Protein AF-A0A0A9FMS0-F1 (afdb_monomer_lite)

pLDDT: mean 85.57, std 11.65, range [48.44, 98.0]

Foldseek 3Di:
DVVLPVVQPPLVVDPDPVVSVVSVVVRVVVVVVVVVVVVVVVVVVVVVVVVVVD

Structure (mmCIF, N/CA/C/O backbone):
data_AF-A0A0A9FMS0-F1
#
_entry.id   AF-A0A0A9FMS0-F1
#
loop_
_atom_site.group_PDB
_atom_site.id
_atom_site.type_symbol
_atom_site.label_atom_id
_atom_site.label_alt_id
_atom_site.label_comp_id
_atom_site.label_asym_id
_atom_site.label_entity_id
_atom_site.label_seq_id
_atom_site.pdbx_PDB_ins_code
_atom_site.Cartn_x
_atom_site.Cartn_y
_atom_site.Cartn_z
_atom_site.occupancy
_atom_site.B_iso_or_equiv
_atom_site.auth_seq_id
_atom_site.auth_comp_id
_atom_site.auth_asym_id
_atom_site.auth_atom_id
_atom_site.pdbx_PDB_model_num
ATOM 1 N N . MET A 1 1 ? 3.611 -7.991 -19.187 1.00 63.47 1 MET A N 1
ATOM 2 C CA . MET A 1 1 ? 3.629 -6.738 -18.398 1.00 63.47 1 MET A CA 1
ATOM 3 C C . MET A 1 1 ? 2.314 -5.955 -18.431 1.00 63.47 1 MET A C 1
ATOM 5 O O . MET A 1 1 ? 2.075 -5.255 -17.463 1.00 63.47 1 MET A O 1
ATOM 9 N N . LYS A 1 2 ? 1.441 -6.090 -19.451 1.00 73.00 2 LYS A N 1
ATOM 10 C CA . LYS A 1 2 ? 0.133 -5.391 -19.496 1.00 73.00 2 LYS A CA 1
ATOM 11 C C . LYS A 1 2 ? -0.715 -5.563 -18.227 1.00 73.00 2 LYS A C 1
ATOM 13 O O . LYS A 1 2 ? -1.130 -4.576 -17.651 1.00 73.00 2 LYS A O 1
ATOM 18 N N . PHE A 1 3 ? -0.827 -6.791 -17.718 1.00 79.81 3 PHE A N 1
ATOM 19 C CA . PHE A 1 3 ? -1.586 -7.072 -16.493 1.00 79.81 3 PHE A CA 1
ATOM 20 C C . PHE A 1 3 ? -1.166 -6.221 -15.278 1.00 79.81 3 PHE A C 1
ATOM 22 O O . PHE A 1 3 ? -2.012 -5.744 -14.535 1.00 79.81 3 PHE A O 1
ATOM 29 N N . LEU A 1 4 ? 0.138 -5.992 -15.087 1.00 78.81 4 LEU A N 1
ATOM 30 C CA . LEU A 1 4 ? 0.633 -5.145 -13.995 1.00 78.81 4 LEU A CA 1
ATOM 31 C C . LEU A 1 4 ? 0.321 -3.661 -14.229 1.00 78.81 4 LEU A C 1
ATOM 33 O O . LEU A 1 4 ? 0.033 -2.952 -13.272 1.00 78.81 4 LEU A O 1
ATOM 37 N N . GLN A 1 5 ? 0.339 -3.209 -15.486 1.00 79.31 5 GLN A N 1
ATOM 38 C CA . GLN A 1 5 ? -0.017 -1.834 -15.852 1.00 79.31 5 GLN A CA 1
ATOM 39 C C . GLN A 1 5 ? -1.502 -1.536 -15.622 1.00 79.31 5 GLN A C 1
ATOM 41 O O . GLN A 1 5 ? -1.838 -0.408 -15.275 1.00 79.31 5 GLN A O 1
ATOM 46 N N . ASP A 1 6 ? -2.364 -2.541 -15.789 1.00 84.75 6 ASP A N 1
ATOM 47 C CA . ASP A 1 6 ? -3.807 -2.424 -15.559 1.00 84.75 6 ASP A CA 1
ATOM 48 C C . ASP A 1 6 ? -4.168 -2.496 -14.063 1.00 84.75 6 ASP A C 1
ATOM 50 O O . ASP A 1 6 ? -5.176 -1.936 -13.637 1.00 84.75 6 ASP A O 1
ATOM 54 N N . LEU A 1 7 ? -3.344 -3.177 -13.257 1.00 88.38 7 LEU A N 1
ATOM 55 C CA . LEU A 1 7 ? -3.579 -3.375 -11.825 1.00 88.38 7 LEU A CA 1
ATOM 56 C C . LEU A 1 7 ? -2.986 -2.259 -10.953 1.00 88.38 7 LEU A C 1
ATOM 58 O O . LEU A 1 7 ? -3.564 -1.916 -9.922 1.00 88.38 7 LEU A O 1
ATOM 62 N N . VAL A 1 8 ? -1.826 -1.718 -11.334 1.00 87.94 8 VAL A N 1
ATOM 63 C CA . VAL A 1 8 ? -1.083 -0.747 -10.522 1.00 87.94 8 VAL A CA 1
ATOM 64 C C . VAL A 1 8 ? -1.261 0.664 -11.090 1.00 87.94 8 VAL A C 1
ATOM 66 O O . VAL A 1 8 ? -0.790 0.944 -12.199 1.00 87.94 8 VAL A O 1
ATOM 69 N N . PRO A 1 9 ? -1.909 1.585 -10.352 1.00 86.88 9 PRO A N 1
ATOM 70 C CA . PRO A 1 9 ? -2.082 2.958 -10.811 1.00 86.88 9 PRO A CA 1
ATOM 71 C C . PRO A 1 9 ? -0.714 3.617 -11.032 1.00 86.88 9 PRO A C 1
ATOM 73 O O . PRO A 1 9 ? 0.179 3.491 -10.208 1.00 86.88 9 PRO A O 1
ATOM 76 N N . GLY A 1 10 ? -0.534 4.308 -12.162 1.00 82.19 10 GLY A N 1
ATOM 77 C CA . GLY A 1 10 ? 0.728 4.984 -12.503 1.00 82.19 10 GLY A CA 1
ATOM 78 C C . GLY A 1 10 ? 1.770 4.111 -13.216 1.00 82.19 10 GLY A C 1
ATOM 79 O O . GLY A 1 10 ? 2.671 4.652 -13.858 1.00 82.19 10 GLY A O 1
ATOM 80 N N . CYS A 1 11 ? 1.604 2.784 -13.226 1.00 85.31 11 CYS A N 1
ATOM 81 C CA . CYS A 1 11 ? 2.548 1.855 -13.858 1.00 85.31 11 CYS A CA 1
ATOM 82 C C . CYS A 1 11 ? 2.602 2.000 -15.395 1.00 85.31 11 CYS A C 1
ATOM 84 O O . CYS A 1 11 ? 3.646 1.794 -16.012 1.00 85.31 11 CYS A O 1
ATOM 86 N N . ASN A 1 12 ? 1.510 2.447 -16.025 1.00 78.19 12 ASN A N 1
ATOM 87 C CA . ASN A 1 12 ? 1.432 2.706 -17.469 1.00 78.19 12 ASN A CA 1
ATOM 88 C C . ASN A 1 12 ? 2.232 3.935 -17.954 1.00 78.19 12 ASN A C 1
ATOM 90 O O . ASN A 1 12 ? 2.428 4.089 -19.157 1.00 78.19 12 ASN A O 1
ATOM 94 N N . LYS A 1 13 ? 2.691 4.808 -17.046 1.00 75.19 13 LYS A N 1
ATOM 95 C CA . LYS A 1 13 ? 3.449 6.033 -17.371 1.00 75.19 13 LYS A CA 1
ATOM 96 C C . LYS A 1 13 ? 4.966 5.868 -17.215 1.00 75.19 13 LYS A C 1
ATOM 98 O O . LYS A 1 13 ? 5.709 6.806 -17.489 1.00 75.19 13 LYS A O 1
ATOM 103 N N . MET A 1 14 ? 5.430 4.701 -16.766 1.00 78.56 14 MET A N 1
ATOM 104 C CA . MET A 1 14 ? 6.832 4.461 -16.424 1.00 78.56 14 MET A CA 1
ATOM 105 C C . MET A 1 14 ? 7.597 3.823 -17.591 1.00 78.56 14 MET A C 1
ATOM 107 O O . MET A 1 14 ? 7.237 2.755 -18.082 1.00 78.56 14 MET A O 1
ATOM 111 N N . PHE A 1 15 ? 8.686 4.468 -18.021 1.00 73.00 15 PHE A N 1
ATOM 112 C CA . PHE A 1 15 ? 9.492 4.034 -19.173 1.00 73.00 15 PHE A CA 1
ATOM 113 C C . PHE 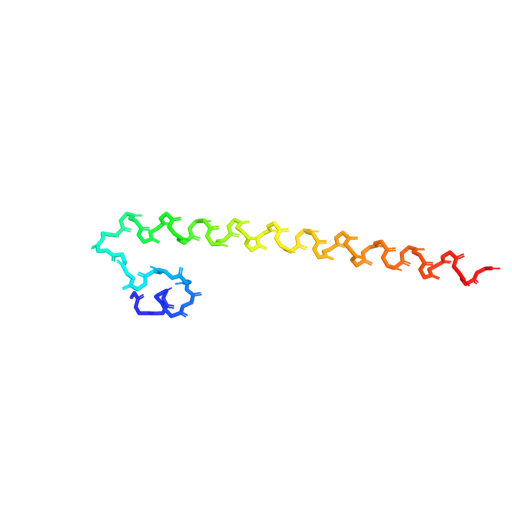A 1 15 ? 10.557 2.982 -18.828 1.00 73.00 15 PHE A C 1
ATOM 115 O O . PHE A 1 15 ? 10.995 2.238 -19.705 1.00 73.00 15 PHE A O 1
ATOM 122 N N . SER A 1 16 ? 10.985 2.897 -17.562 1.00 83.25 16 SER A N 1
ATOM 123 C CA . SER A 1 16 ? 12.021 1.958 -17.119 1.00 83.25 16 SER A CA 1
ATOM 124 C C . SER A 1 16 ? 11.432 0.821 -16.281 1.00 83.25 16 SER A C 1
ATOM 126 O O . SER A 1 16 ? 10.507 1.010 -15.490 1.00 83.25 16 SER A O 1
ATOM 128 N N . ARG A 1 17 ? 11.994 -0.386 -16.439 1.00 82.00 17 ARG A N 1
ATOM 129 C CA . ARG A 1 17 ? 11.585 -1.564 -15.658 1.00 82.00 17 ARG A CA 1
ATOM 130 C C . ARG A 1 17 ? 11.859 -1.416 -14.162 1.00 82.00 17 ARG A C 1
ATOM 132 O O . ARG A 1 17 ? 11.083 -1.946 -13.380 1.00 82.00 17 ARG A O 1
ATOM 139 N N . ALA A 1 18 ? 12.912 -0.694 -13.781 1.00 86.75 18 ALA A N 1
ATOM 140 C CA . ALA A 1 18 ? 13.217 -0.425 -12.378 1.00 86.75 18 ALA A CA 1
ATOM 141 C C . ALA A 1 18 ? 12.116 0.430 -11.731 1.00 86.75 18 ALA A C 1
ATOM 143 O O . ALA A 1 18 ? 11.548 0.034 -10.722 1.00 86.75 18 ALA A O 1
ATOM 144 N N . LEU A 1 19 ? 11.707 1.511 -12.402 1.00 85.56 19 LEU A N 1
ATOM 145 C CA . LEU A 1 19 ? 10.659 2.403 -11.899 1.00 85.56 19 LEU A CA 1
ATOM 146 C C . LEU A 1 19 ? 9.287 1.718 -11.816 1.00 85.56 19 LEU A C 1
ATOM 148 O O . LEU A 1 19 ? 8.511 1.993 -10.907 1.00 85.56 19 LEU A O 1
ATOM 152 N N . MET A 1 20 ? 8.985 0.793 -12.737 1.00 87.06 20 MET A N 1
ATOM 153 C CA . MET A 1 20 ? 7.769 -0.023 -12.633 1.00 87.06 20 MET A CA 1
ATOM 154 C C . MET A 1 20 ? 7.769 -0.907 -11.379 1.00 87.06 20 MET A C 1
ATOM 156 O O . MET A 1 20 ? 6.716 -1.082 -10.773 1.00 87.06 20 MET A O 1
ATOM 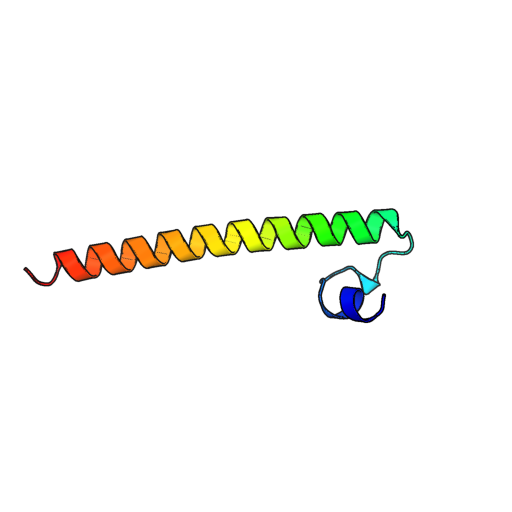160 N N . LEU A 1 21 ? 8.918 -1.475 -10.998 1.00 89.62 21 LEU A N 1
ATOM 161 C CA . LEU A 1 21 ? 9.028 -2.307 -9.798 1.00 89.62 21 LEU A CA 1
ATOM 162 C C . LEU A 1 21 ? 8.902 -1.474 -8.521 1.00 89.62 21 LEU A C 1
ATOM 164 O O . LEU A 1 21 ? 8.207 -1.907 -7.605 1.00 89.62 21 LEU A O 1
ATOM 168 N N . ASP A 1 22 ? 9.492 -0.280 -8.488 1.00 90.81 22 ASP A N 1
ATOM 169 C CA . ASP A 1 22 ? 9.351 0.638 -7.353 1.00 90.81 22 ASP A CA 1
ATOM 170 C C . ASP A 1 22 ? 7.885 1.034 -7.129 1.00 90.81 22 ASP A C 1
ATOM 172 O O . ASP A 1 22 ? 7.381 0.944 -6.010 1.00 90.81 22 ASP A O 1
ATOM 176 N N . GLU A 1 23 ? 7.149 1.367 -8.195 1.00 91.19 23 GLU A N 1
ATOM 177 C CA . GLU A 1 23 ? 5.714 1.669 -8.095 1.00 91.19 23 GLU A CA 1
ATOM 178 C C . GLU A 1 23 ? 4.885 0.471 -7.619 1.00 91.19 23 GLU A C 1
ATOM 180 O O . GLU A 1 23 ? 3.962 0.627 -6.819 1.00 91.19 23 GLU A O 1
ATOM 185 N N . ILE A 1 24 ? 5.232 -0.746 -8.050 1.00 91.62 24 ILE A N 1
ATOM 186 C CA . ILE A 1 24 ? 4.578 -1.965 -7.558 1.00 91.62 24 ILE A CA 1
ATOM 187 C C . ILE A 1 24 ? 4.820 -2.132 -6.053 1.00 91.62 24 ILE A C 1
ATOM 189 O O . ILE A 1 24 ? 3.877 -2.412 -5.310 1.00 91.62 24 ILE A O 1
ATOM 193 N N . ILE A 1 25 ? 6.060 -1.948 -5.594 1.00 94.69 25 ILE A N 1
ATOM 194 C CA . ILE A 1 25 ? 6.417 -2.056 -4.174 1.00 94.69 25 ILE A CA 1
ATOM 195 C C . ILE A 1 25 ? 5.644 -1.013 -3.360 1.00 94.69 25 ILE A C 1
ATOM 197 O O . ILE A 1 25 ? 5.004 -1.368 -2.367 1.00 94.69 25 ILE A O 1
ATOM 201 N N . ASN A 1 26 ? 5.626 0.241 -3.817 1.00 94.25 26 ASN A N 1
ATOM 202 C CA . ASN A 1 26 ? 4.897 1.331 -3.169 1.00 94.25 26 ASN A CA 1
ATOM 203 C C . ASN A 1 26 ? 3.394 1.035 -3.076 1.00 94.25 26 ASN A C 1
ATOM 205 O O . ASN A 1 26 ? 2.777 1.214 -2.021 1.00 94.25 26 ASN A O 1
ATOM 209 N N . TYR A 1 27 ? 2.797 0.533 -4.158 1.00 95.50 27 TYR A N 1
ATOM 210 C CA . TYR A 1 27 ? 1.379 0.192 -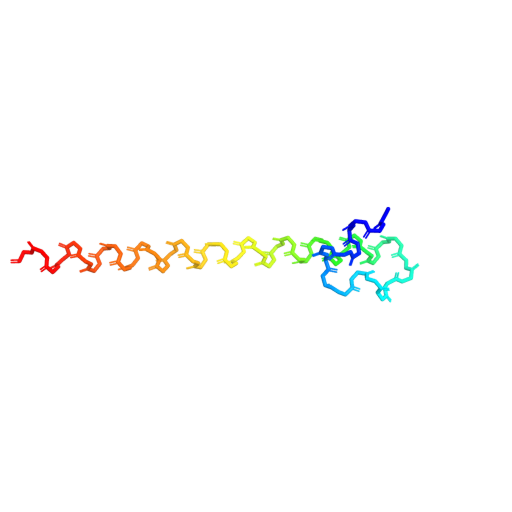4.190 1.00 95.50 27 TYR A CA 1
ATOM 211 C C . TYR A 1 27 ? 1.037 -0.943 -3.216 1.00 95.50 27 TYR A C 1
ATOM 213 O O . TYR A 1 27 ? 0.082 -0.827 -2.444 1.00 95.50 27 TYR A O 1
ATOM 221 N N . VAL A 1 28 ? 1.846 -2.008 -3.176 1.00 96.50 28 VAL A N 1
ATOM 222 C CA . VAL A 1 28 ? 1.662 -3.120 -2.229 1.00 96.50 28 VAL A CA 1
ATOM 223 C C . VAL A 1 28 ? 1.791 -2.644 -0.780 1.00 96.50 28 VAL A C 1
ATOM 225 O O . VAL A 1 28 ? 0.948 -2.992 0.048 1.00 96.50 28 VAL A O 1
ATOM 228 N N . GLN A 1 29 ? 2.786 -1.811 -0.465 1.00 97.69 29 GLN A N 1
ATOM 229 C CA . GLN A 1 29 ? 2.959 -1.254 0.881 1.00 97.69 29 GLN A CA 1
ATOM 230 C C . GLN A 1 29 ? 1.776 -0.367 1.296 1.00 97.69 29 GLN A C 1
ATOM 232 O O . GLN A 1 29 ? 1.272 -0.489 2.415 1.00 97.69 29 GLN A O 1
ATOM 237 N N . SER A 1 30 ? 1.273 0.480 0.391 1.00 96.88 30 SER A N 1
ATOM 238 C CA . SER A 1 30 ? 0.071 1.285 0.642 1.00 96.88 30 SER A CA 1
ATOM 239 C C . SER A 1 30 ? -1.150 0.406 0.927 1.00 96.88 30 SER A C 1
ATOM 241 O O . SER A 1 30 ? -1.896 0.659 1.876 1.00 96.88 30 SER A O 1
ATOM 243 N N . LEU A 1 31 ? -1.350 -0.661 0.148 1.00 97.38 31 LEU A N 1
ATOM 244 C CA . LEU A 1 31 ? -2.450 -1.600 0.368 1.00 97.38 31 LEU A CA 1
ATOM 245 C C . LEU A 1 31 ? -2.345 -2.302 1.726 1.00 97.38 31 LEU A C 1
ATOM 247 O O . LEU A 1 31 ? -3.355 -2.416 2.422 1.00 97.38 31 LEU A O 1
ATOM 251 N N . GLN A 1 32 ? -1.145 -2.717 2.140 1.00 98.00 32 GLN A N 1
ATOM 252 C CA . GLN A 1 32 ? -0.920 -3.312 3.461 1.00 98.00 32 GLN A CA 1
ATOM 253 C C . GLN A 1 32 ? -1.326 -2.353 4.587 1.00 98.00 32 GLN A C 1
ATOM 255 O O . GLN A 1 32 ? -2.087 -2.736 5.476 1.00 98.00 32 GLN A O 1
ATOM 260 N N . GLN A 1 33 ? -0.909 -1.086 4.515 1.00 97.81 33 GLN A N 1
ATOM 261 C CA . GLN A 1 33 ? -1.300 -0.069 5.497 1.00 97.81 33 GLN A CA 1
ATOM 262 C C . GLN A 1 33 ? -2.820 0.138 5.531 1.00 97.81 33 GLN A C 1
ATOM 264 O O . GLN A 1 33 ? -3.426 0.187 6.602 1.00 97.81 33 GLN A O 1
ATOM 269 N N . GLN A 1 34 ? -3.465 0.207 4.363 1.00 97.62 34 GLN A N 1
ATOM 270 C CA . GLN A 1 34 ? -4.919 0.343 4.279 1.00 97.62 34 GLN A CA 1
ATOM 271 C C . GLN A 1 34 ? -5.661 -0.850 4.891 1.00 97.62 34 GLN A C 1
ATOM 273 O O . GLN A 1 34 ? -6.711 -0.655 5.509 1.00 97.62 34 GLN A O 1
ATOM 278 N N . VAL A 1 35 ? -5.158 -2.075 4.710 1.00 97.62 35 VAL A N 1
ATOM 279 C CA . VAL A 1 35 ? -5.738 -3.278 5.322 1.00 97.62 35 VAL A CA 1
ATOM 280 C C . VAL A 1 35 ? -5.621 -3.206 6.840 1.00 97.62 35 VAL A C 1
ATOM 282 O O . VAL A 1 35 ? -6.624 -3.405 7.523 1.00 97.62 35 VAL A O 1
ATOM 285 N N . GLU A 1 36 ? -4.456 -2.851 7.378 1.00 97.12 36 GLU A N 1
AT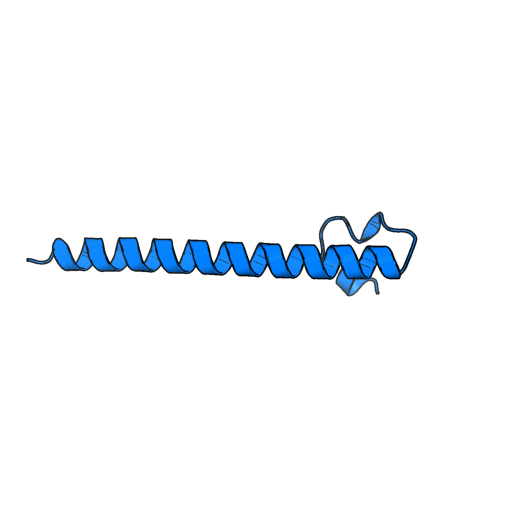OM 286 C CA . GLU A 1 36 ? -4.255 -2.761 8.828 1.00 97.12 36 GLU A CA 1
ATOM 287 C C . GLU A 1 36 ? -5.133 -1.682 9.476 1.00 97.12 36 GLU A C 1
ATOM 289 O O . GLU A 1 36 ? -5.818 -1.943 10.470 1.00 97.12 36 GLU A O 1
ATOM 294 N N . VAL A 1 37 ? -5.241 -0.503 8.856 1.00 95.81 37 VAL A N 1
ATOM 295 C CA . VAL A 1 37 ? -6.164 0.547 9.318 1.00 95.81 37 VAL A CA 1
ATOM 296 C C . VAL A 1 37 ? -7.610 0.049 9.307 1.00 95.81 37 VAL A C 1
ATOM 298 O O . VAL A 1 37 ? -8.349 0.255 10.274 1.00 95.81 37 VAL A O 1
ATOM 301 N N . ARG A 1 38 ? -8.038 -0.641 8.242 1.00 96.62 38 ARG A N 1
ATOM 302 C CA . ARG A 1 38 ? -9.391 -1.211 8.165 1.00 96.62 38 ARG A CA 1
ATOM 303 C C . ARG A 1 38 ? -9.625 -2.271 9.242 1.00 96.62 38 ARG A C 1
ATOM 305 O O . ARG A 1 38 ? -10.672 -2.233 9.885 1.00 96.62 38 ARG A O 1
ATOM 312 N N . ARG A 1 39 ? -8.665 -3.168 9.489 1.00 95.69 39 ARG A N 1
ATOM 313 C CA . ARG A 1 39 ? -8.747 -4.189 10.552 1.00 95.69 39 ARG A CA 1
ATOM 314 C C . ARG A 1 39 ? -8.870 -3.558 11.933 1.00 95.69 39 ARG A C 1
ATOM 316 O O . ARG A 1 39 ? -9.688 -4.021 12.726 1.00 95.69 39 ARG A O 1
ATOM 323 N N . CYS A 1 40 ? -8.114 -2.496 12.203 1.00 93.12 40 CYS A N 1
ATOM 324 C CA . CYS A 1 40 ? -8.200 -1.749 13.455 1.00 93.12 40 CYS A CA 1
ATOM 325 C C . CYS A 1 40 ? -9.581 -1.096 13.627 1.00 93.12 40 CYS A C 1
ATOM 327 O O . CYS A 1 40 ? -10.228 -1.263 14.661 1.00 93.12 40 CYS A O 1
ATOM 329 N N . ARG A 1 41 ? -10.098 -0.435 12.582 1.00 94.38 41 ARG A N 1
ATOM 330 C CA . ARG A 1 41 ? -11.444 0.163 12.610 1.00 94.38 41 ARG A CA 1
ATOM 331 C C . ARG A 1 41 ? -12.540 -0.874 12.845 1.00 94.38 41 ARG A C 1
ATOM 333 O O . ARG A 1 41 ? -13.440 -0.620 13.639 1.00 94.38 41 ARG A O 1
ATOM 340 N N . LEU A 1 42 ? -12.463 -2.031 12.187 1.00 93.19 42 LEU A N 1
ATOM 341 C CA . LEU A 1 42 ? -13.408 -3.129 12.404 1.00 93.19 42 LEU A CA 1
ATOM 342 C C . LEU A 1 42 ? -13.346 -3.649 13.843 1.00 93.19 42 LEU A C 1
ATOM 344 O O . LEU A 1 42 ? -14.392 -3.819 14.461 1.00 93.19 42 LEU A O 1
ATOM 348 N N . HIS A 1 43 ? -12.146 -3.835 14.404 1.00 92.50 43 HIS A N 1
ATOM 349 C CA . HIS A 1 43 ? -11.991 -4.224 15.807 1.00 92.50 43 HIS A CA 1
ATOM 350 C C . HIS A 1 43 ? -12.601 -3.201 16.762 1.00 92.50 43 HIS A C 1
ATOM 352 O O . HIS A 1 43 ? -13.316 -3.605 17.672 1.00 92.50 43 HIS A O 1
ATOM 358 N N . LEU A 1 44 ? -12.366 -1.904 16.538 1.00 92.69 44 LEU A N 1
ATOM 359 C CA . LEU A 1 44 ? -12.937 -0.827 17.350 1.00 92.69 44 LEU A CA 1
ATOM 360 C C . LEU A 1 44 ? -14.469 -0.821 17.298 1.00 92.69 44 LEU A C 1
ATOM 362 O O . LEU A 1 44 ? -15.129 -0.635 18.316 1.00 92.69 44 LEU A O 1
ATOM 366 N N . VAL A 1 45 ? -15.051 -1.010 16.113 1.00 92.81 45 VAL A N 1
ATOM 367 C CA . VAL A 1 45 ? -16.510 -1.096 15.971 1.00 92.81 45 VAL A CA 1
ATOM 368 C C . VAL A 1 45 ? -17.042 -2.344 16.679 1.00 92.81 45 VAL A C 1
ATOM 370 O O . VAL A 1 45 ? -18.014 -2.245 17.421 1.00 92.81 45 VAL A O 1
ATOM 373 N N . ALA A 1 46 ? -16.380 -3.492 16.524 1.00 89.81 46 ALA A N 1
ATO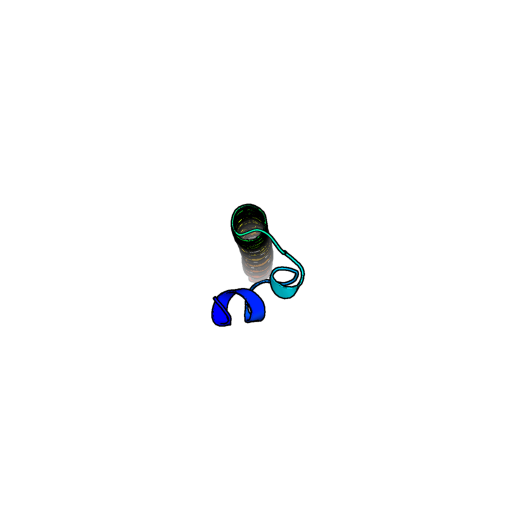M 374 C CA . ALA A 1 46 ? -16.781 -4.740 17.168 1.00 89.81 46 ALA A CA 1
ATOM 375 C C . ALA A 1 46 ? -16.683 -4.678 18.703 1.00 89.81 46 ALA A C 1
ATOM 377 O O . ALA A 1 46 ? -17.567 -5.180 19.395 1.00 89.81 46 ALA A O 1
ATOM 378 N N . SER A 1 47 ? -15.638 -4.056 19.261 1.00 87.12 47 SER A N 1
ATOM 379 C CA . SER A 1 47 ? -15.520 -3.859 20.710 1.00 87.12 47 SER A CA 1
ATOM 380 C C . SER A 1 47 ? -16.565 -2.882 21.242 1.00 87.12 47 SER A C 1
ATOM 382 O O . SER A 1 47 ? -17.173 -3.172 22.267 1.00 87.12 47 SER A O 1
ATOM 384 N N . ARG A 1 48 ? -16.854 -1.791 20.521 1.00 84.56 48 ARG A N 1
ATOM 385 C CA . ARG A 1 48 ? -17.942 -0.867 20.883 1.00 84.56 48 ARG A CA 1
ATOM 386 C C . ARG A 1 48 ? -19.318 -1.530 20.852 1.00 84.56 48 ARG A C 1
ATOM 388 O O . ARG A 1 48 ? -20.115 -1.254 21.736 1.00 84.56 48 ARG A O 1
ATOM 395 N N . CYS A 1 49 ? -19.592 -2.395 19.873 1.00 70.25 49 CYS A N 1
ATOM 396 C CA . CYS A 1 49 ? -20.866 -3.116 19.793 1.00 70.25 49 CYS A CA 1
ATOM 397 C C . CYS A 1 49 ? -21.042 -4.067 20.988 1.00 70.25 49 CYS A C 1
ATOM 399 O O . CYS A 1 49 ? -22.083 -4.040 21.629 1.00 70.25 49 CYS A O 1
ATOM 401 N N . ARG A 1 50 ? -19.987 -4.805 21.373 1.00 66.88 50 ARG A N 1
ATOM 402 C CA . ARG A 1 50 ? -20.006 -5.679 22.563 1.00 66.88 50 ARG A CA 1
ATOM 403 C C . ARG A 1 50 ? -20.219 -4.935 23.884 1.00 66.88 50 ARG A C 1
ATOM 405 O O . ARG A 1 50 ? -20.816 -5.488 24.795 1.00 66.88 50 ARG A O 1
ATOM 412 N N . SER A 1 51 ? -19.719 -3.707 24.013 1.00 67.25 51 SER A N 1
ATOM 413 C CA . SER A 1 51 ? -19.909 -2.896 25.227 1.00 67.25 51 SER A CA 1
ATOM 414 C C . SER A 1 51 ? -21.311 -2.298 25.368 1.00 67.25 51 SER A C 1
ATOM 416 O O . SER A 1 51 ? -21.628 -1.808 26.443 1.00 67.25 51 SER A O 1
ATOM 418 N N . LEU A 1 52 ? -22.117 -2.295 24.301 1.00 59.44 52 LEU A N 1
ATOM 419 C CA . LEU A 1 52 ? -23.488 -1.771 24.292 1.00 59.44 52 LEU A CA 1
ATOM 420 C C . LEU A 1 52 ? -24.553 -2.871 24.452 1.00 59.44 52 LEU A C 1
ATOM 422 O O . LEU A 1 52 ? -25.737 -2.560 24.516 1.00 59.44 52 LEU A O 1
ATOM 426 N N . GLU A 1 53 ? -24.142 -4.142 24.484 1.00 56.56 53 GLU A N 1
ATOM 427 C CA . GLU A 1 53 ? -25.013 -5.311 24.698 1.00 56.56 53 GLU A CA 1
ATOM 428 C C . GLU A 1 53 ? -25.098 -5.733 26.184 1.00 56.56 53 GLU A C 1
ATOM 430 O O . GLU A 1 53 ? -25.644 -6.793 26.493 1.00 56.56 53 GLU A O 1
ATOM 435 N N . PHE A 1 54 ? -24.593 -4.893 27.096 1.00 48.44 54 PHE A N 1
ATOM 436 C CA . PHE A 1 54 ? -24.791 -4.947 28.552 1.00 48.44 54 PHE A CA 1
ATOM 437 C C . PHE A 1 54 ? -25.433 -3.642 29.030 1.00 48.44 54 PHE A C 1
ATOM 439 O O . PHE A 1 54 ? -26.163 -3.696 30.045 1.00 48.44 54 PHE A O 1
#

Radius of gyration: 18.0 Å; chains: 1; bounding box: 38×13×48 Å

InterPro domains:
  IPR011598 Myc-type, basic helix-loop-helix (bHLH) domain [P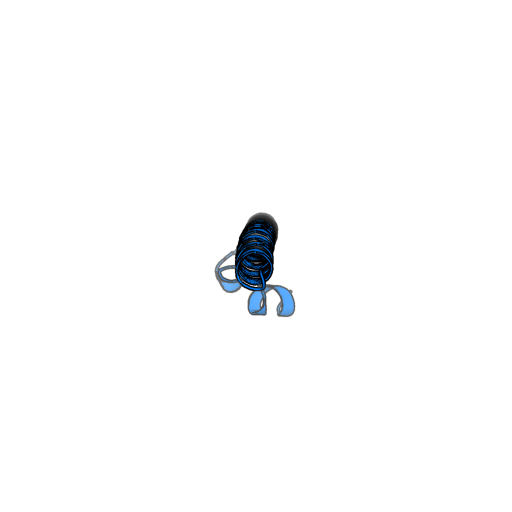S50888] (1-31)
  IPR024097 Basic helix-loop-helix leucine zipper transcription factor [PTHR12565] (1-48)
  IPR036638 Helix-loop-helix DNA-binding domain superfamily [G3DSA:4.10.280.10] (1-51)
  IPR036638 Helix-loop-helix DNA-binding domain superfamily [SSF47459] (2-45)

Secondary structure (DSSP, 8-state):
-HHHHHHSTTGGG--SHHHHHHHHHHHHHHHHHHHHHHHHHHHHHHHHHHHT--

Sequence (54 aa):
MKFLQDLVPGCNKMFSRALMLDEIINYVQSLQQQVEVRRCRLHLVASRCRSLEF

Organism: Arundo donax (NCBI:txid35708)